Protein AF-A0A2V9SDZ5-F1 (afdb_monomer)

Structure (mmCIF, N/CA/C/O backbone):
data_AF-A0A2V9SDZ5-F1
#
_entry.id   AF-A0A2V9SDZ5-F1
#
loop_
_atom_site.group_PDB
_atom_site.id
_atom_site.type_symbol
_atom_site.label_atom_id
_atom_site.label_alt_id
_atom_site.label_comp_id
_atom_site.label_asym_id
_atom_site.label_entity_id
_atom_site.label_seq_id
_atom_site.pdbx_PDB_ins_code
_atom_site.Cartn_x
_atom_site.Cartn_y
_atom_site.Cartn_z
_atom_site.occupancy
_atom_site.B_iso_or_equiv
_atom_site.auth_seq_id
_atom_site.auth_comp_id
_atom_site.auth_asym_id
_atom_site.auth_atom_id
_atom_site.pdbx_PDB_model_num
ATOM 1 N N . MET A 1 1 ? 2.055 -62.512 9.917 1.00 47.19 1 MET A N 1
ATOM 2 C CA . MET A 1 1 ? 2.728 -61.436 9.160 1.00 47.19 1 MET A CA 1
ATOM 3 C C . MET A 1 1 ? 1.670 -60.434 8.717 1.00 47.19 1 MET A C 1
ATOM 5 O O . MET A 1 1 ? 0.648 -60.894 8.229 1.00 47.19 1 MET A O 1
ATOM 9 N N . THR A 1 2 ? 1.945 -59.138 8.968 1.00 49.53 2 THR A N 1
ATOM 10 C CA . THR A 1 2 ? 1.244 -57.878 8.571 1.00 49.53 2 THR A CA 1
ATOM 11 C C . THR A 1 2 ? -0.211 -57.699 9.066 1.00 49.53 2 THR A C 1
ATOM 13 O O . THR A 1 2 ? -1.074 -58.442 8.623 1.00 49.53 2 THR A O 1
ATOM 16 N N . LEU A 1 3 ? -0.558 -56.879 10.087 1.00 57.59 3 LEU A N 1
ATOM 17 C CA . LEU A 1 3 ? -0.403 -55.411 10.340 1.00 57.59 3 LEU A CA 1
ATOM 18 C C . LEU A 1 3 ? -1.272 -54.589 9.351 1.00 57.59 3 LEU A C 1
ATOM 20 O O . LEU A 1 3 ? -1.177 -54.845 8.161 1.00 57.59 3 LEU A O 1
ATOM 24 N N . VAL A 1 4 ? -2.177 -53.663 9.718 1.00 57.22 4 VAL A N 1
ATOM 25 C CA . VAL A 1 4 ? -2.010 -52.363 10.422 1.00 57.22 4 VAL A CA 1
ATOM 26 C C . VAL A 1 4 ? -3.410 -51.863 10.869 1.00 57.22 4 VAL A C 1
ATOM 28 O O . VAL A 1 4 ? -4.322 -51.799 10.054 1.00 57.22 4 VAL A O 1
ATOM 31 N N . VAL A 1 5 ? -3.686 -51.783 12.178 1.00 53.97 5 VAL A N 1
ATOM 32 C CA . VAL A 1 5 ? -3.823 -50.582 13.050 1.00 53.97 5 VAL A CA 1
ATOM 33 C C . VAL A 1 5 ? -4.893 -49.555 12.636 1.00 53.97 5 VAL A C 1
ATOM 35 O O . VAL A 1 5 ? -4.726 -48.773 11.707 1.00 53.97 5 VAL A O 1
ATOM 38 N N . ALA A 1 6 ? -5.965 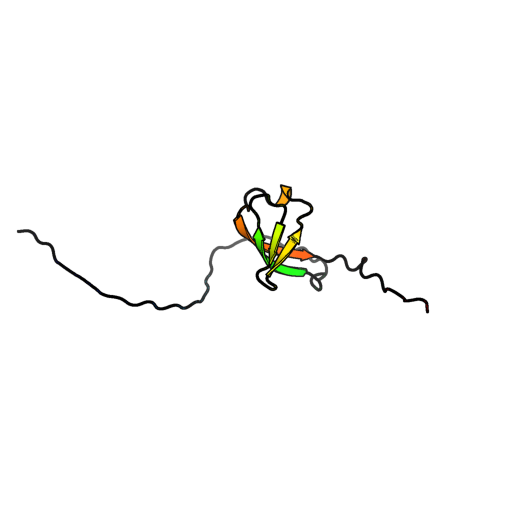-49.538 13.433 1.00 64.12 6 ALA A N 1
ATOM 39 C CA . ALA A 1 6 ? -6.980 -48.497 13.529 1.00 64.12 6 ALA A CA 1
ATOM 40 C C . ALA A 1 6 ? -6.498 -47.333 14.407 1.00 64.12 6 ALA A C 1
ATOM 42 O O . ALA A 1 6 ? -5.819 -47.589 15.400 1.00 64.12 6 ALA A O 1
ATOM 43 N N . LEU A 1 7 ? -6.941 -46.099 14.131 1.00 52.75 7 LEU A N 1
ATOM 44 C CA . LEU A 1 7 ? -7.087 -45.085 15.180 1.00 52.75 7 LEU A CA 1
ATOM 45 C C . LEU A 1 7 ? -8.021 -43.941 14.753 1.00 52.75 7 LEU A C 1
ATOM 47 O O . LEU A 1 7 ? -7.666 -43.104 13.929 1.00 52.75 7 LEU A O 1
ATOM 51 N N . ALA A 1 8 ? -9.217 -43.906 15.340 1.00 61.97 8 ALA A N 1
ATOM 52 C CA . ALA A 1 8 ? -10.080 -42.731 15.350 1.00 61.97 8 ALA A CA 1
ATOM 53 C C . ALA A 1 8 ? -9.658 -41.822 16.516 1.00 61.97 8 ALA A C 1
ATOM 55 O O . ALA A 1 8 ? -9.573 -42.295 17.648 1.00 61.97 8 ALA A O 1
ATOM 56 N N . LEU A 1 9 ? -9.416 -40.534 16.258 1.00 55.59 9 LEU A N 1
ATOM 57 C CA . LEU A 1 9 ? -9.163 -39.524 17.293 1.00 55.59 9 LEU A CA 1
ATOM 58 C C . LEU A 1 9 ? -9.989 -38.267 17.002 1.00 55.59 9 LEU A C 1
ATOM 60 O O . LEU A 1 9 ? -9.922 -37.689 15.920 1.00 55.59 9 LEU A O 1
ATOM 64 N N . ALA A 1 10 ? -10.809 -37.903 17.985 1.00 58.09 10 ALA A N 1
ATOM 65 C CA . ALA A 1 10 ? -11.790 -36.831 17.952 1.00 58.09 10 ALA A CA 1
ATOM 66 C C . ALA A 1 10 ? -11.189 -35.438 18.234 1.00 58.09 10 ALA A C 1
ATOM 68 O O . ALA A 1 10 ? -10.218 -35.313 18.970 1.00 58.09 10 ALA A O 1
ATOM 69 N N . LEU A 1 11 ? -11.852 -34.428 17.651 1.00 58.47 11 LEU A N 1
ATOM 70 C CA . LEU A 1 11 ? -12.104 -33.039 18.087 1.00 58.47 11 LEU A CA 1
ATOM 71 C C . LEU A 1 11 ? -11.126 -32.365 19.071 1.00 58.47 11 LEU A C 1
ATOM 73 O O . LEU A 1 11 ? -11.010 -32.794 20.215 1.00 58.47 11 LEU A O 1
ATOM 77 N N . SER A 1 12 ? -10.627 -31.176 18.700 1.00 51.69 12 SER A N 1
ATOM 78 C CA . SER A 1 12 ? -10.755 -29.923 19.482 1.00 51.69 12 SER A CA 1
ATOM 79 C C . SER A 1 12 ? -10.119 -28.739 18.742 1.00 51.69 12 SER A C 1
ATOM 81 O O . SER A 1 12 ? -8.958 -28.780 18.349 1.00 51.69 12 SER A O 1
ATOM 83 N N . THR A 1 13 ? -10.888 -27.666 18.570 1.00 59.97 13 THR A N 1
ATOM 84 C CA . THR A 1 13 ? -10.417 -26.329 18.188 1.00 59.97 13 THR A CA 1
ATOM 85 C C . THR A 1 13 ? -9.652 -25.693 19.346 1.00 59.97 13 THR A C 1
ATOM 87 O O . THR A 1 13 ? -10.231 -25.574 20.422 1.00 59.97 13 THR A O 1
ATOM 90 N N . VAL A 1 14 ? -8.433 -25.194 19.129 1.00 56.59 14 VAL A N 1
ATOM 91 C CA . VAL A 1 14 ? -7.830 -24.151 19.979 1.00 56.59 14 VAL A CA 1
ATOM 92 C C . VAL A 1 14 ? -6.890 -23.257 19.169 1.00 56.59 14 VAL A C 1
ATOM 94 O O . VAL A 1 14 ? -6.139 -23.717 18.314 1.00 56.59 14 VAL A O 1
ATOM 97 N N . ALA A 1 15 ? -7.013 -21.959 19.441 1.00 51.62 15 ALA A N 1
ATOM 98 C CA . ALA A 1 15 ? -6.252 -20.840 18.896 1.00 51.62 15 ALA A CA 1
ATOM 99 C C . ALA A 1 15 ? -4.920 -20.612 19.653 1.00 51.62 15 ALA A C 1
ATOM 101 O O . ALA A 1 15 ? -4.646 -21.337 20.605 1.00 51.62 15 ALA A O 1
ATOM 102 N N . LEU A 1 16 ? -4.212 -19.521 19.288 1.00 47.94 16 LEU A N 1
ATOM 103 C CA . LEU A 1 16 ? -3.036 -18.847 19.910 1.00 47.94 16 LEU A CA 1
ATOM 104 C C . LEU A 1 16 ? -1.722 -19.116 19.134 1.00 47.94 16 LEU A C 1
ATOM 106 O O . LEU A 1 16 ? -1.315 -20.261 19.013 1.00 47.94 16 LEU A O 1
ATOM 110 N N . ALA A 1 17 ? -1.134 -18.172 18.383 1.00 50.69 17 ALA A N 1
ATOM 111 C CA . ALA A 1 17 ? -0.505 -16.874 18.707 1.00 50.69 17 ALA A CA 1
ATOM 112 C C . ALA A 1 17 ? 0.972 -16.995 19.159 1.00 50.69 17 ALA A C 1
ATOM 114 O O . ALA A 1 17 ? 1.242 -17.733 20.097 1.00 50.69 17 ALA A O 1
ATOM 115 N N . GLN A 1 18 ? 1.843 -16.148 18.566 1.00 39.50 18 GLN A N 1
ATOM 116 C CA . GLN A 1 18 ? 3.225 -15.795 18.991 1.00 39.50 18 GLN A CA 1
ATOM 117 C C . GLN A 1 18 ? 4.277 -16.900 18.715 1.00 39.50 18 GLN A C 1
ATOM 119 O O . GLN A 1 18 ? 3.944 -18.073 18.729 1.00 39.50 18 GLN A O 1
ATOM 124 N N . ASP A 1 19 ? 5.560 -16.684 18.428 1.00 36.06 19 ASP A N 1
ATOM 125 C CA . ASP A 1 19 ? 6.459 -15.530 18.340 1.00 36.06 19 ASP A CA 1
ATOM 126 C C . ASP A 1 19 ? 7.761 -16.015 17.633 1.00 36.06 19 ASP A C 1
ATOM 128 O O . ASP A 1 19 ? 7.988 -17.220 17.573 1.00 36.06 19 ASP A O 1
ATOM 132 N N . THR A 1 20 ? 8.578 -15.088 17.110 1.00 42.47 20 THR A N 1
ATOM 133 C CA . THR A 1 20 ? 10.062 -15.121 16.915 1.00 42.47 20 THR A CA 1
ATOM 134 C C . THR A 1 20 ? 10.814 -16.460 16.656 1.00 42.47 20 THR A C 1
ATOM 136 O O . THR A 1 20 ? 10.716 -17.429 17.395 1.00 42.47 20 THR A O 1
ATOM 139 N N . SER A 1 21 ? 11.737 -16.568 15.680 1.00 40.34 21 SER A N 1
ATOM 140 C CA . SER A 1 21 ? 13.162 -16.187 15.858 1.00 40.34 21 SER A CA 1
ATOM 141 C C . SER A 1 21 ? 14.024 -16.393 14.587 1.00 40.34 21 SER A C 1
ATOM 143 O O . SER A 1 21 ? 13.964 -17.445 13.966 1.00 40.34 21 SER A O 1
ATOM 145 N N . GLN A 1 22 ? 14.849 -15.380 14.274 1.00 43.81 22 GLN A N 1
ATOM 146 C CA . GLN A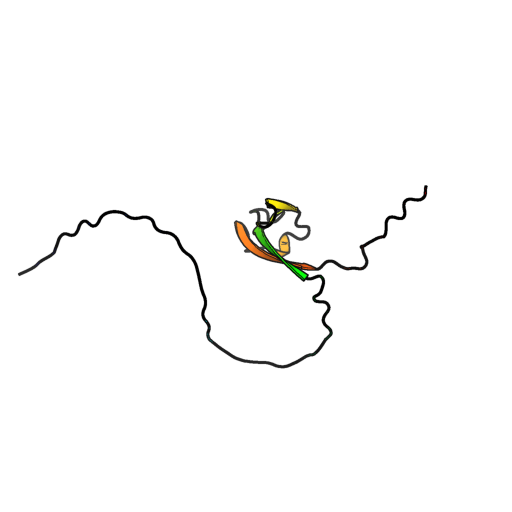 1 22 ? 16.245 -15.376 13.767 1.00 43.81 22 GLN A CA 1
ATOM 147 C C . GLN A 1 22 ? 16.815 -16.551 12.933 1.00 43.81 22 GLN A C 1
ATOM 149 O O . GLN A 1 22 ? 16.827 -17.686 13.392 1.00 43.81 22 GLN A O 1
ATOM 154 N N . GLN A 1 23 ? 17.521 -16.232 11.826 1.00 37.25 23 GLN A N 1
ATOM 155 C CA . GLN A 1 23 ? 19.010 -16.203 11.770 1.00 37.25 23 GLN A CA 1
ATOM 156 C C . GLN A 1 23 ? 19.579 -16.109 10.325 1.00 37.25 23 GLN A C 1
ATOM 158 O O . GLN A 1 23 ? 19.159 -16.858 9.450 1.00 37.25 23 GLN A O 1
ATOM 163 N N . GLY A 1 24 ? 20.600 -15.253 10.110 1.00 33.91 24 GLY A N 1
ATOM 164 C CA . GLY A 1 24 ? 21.546 -15.319 8.969 1.00 33.91 24 GLY A CA 1
ATOM 165 C C . GLY A 1 24 ? 21.717 -14.012 8.168 1.00 33.91 24 GLY A C 1
ATOM 166 O O . GLY A 1 24 ? 21.087 -13.858 7.134 1.00 33.91 24 GLY A O 1
ATOM 167 N N . SER A 1 25 ? 22.380 -12.966 8.676 1.00 40.34 25 SER A N 1
ATOM 168 C CA . SER A 1 25 ? 23.838 -12.692 8.612 1.00 40.34 25 SER A CA 1
ATOM 169 C C . SER A 1 25 ? 24.342 -11.976 7.336 1.00 40.34 25 SER A C 1
ATOM 171 O O . SER A 1 25 ? 24.397 -12.563 6.264 1.00 40.34 25 SER A O 1
ATOM 173 N N . ASN A 1 26 ? 24.869 -10.761 7.571 1.00 39.22 26 ASN A N 1
ATOM 174 C CA . ASN A 1 26 ? 26.053 -10.109 6.971 1.00 39.22 26 ASN A CA 1
ATOM 175 C C . ASN A 1 26 ? 25.918 -8.960 5.944 1.00 39.22 26 ASN A C 1
ATOM 177 O O . ASN A 1 26 ? 25.509 -9.150 4.808 1.00 39.22 26 ASN A O 1
ATOM 181 N N . GLN A 1 27 ? 26.519 -7.831 6.377 1.00 37.12 27 GLN A N 1
ATOM 182 C CA . GLN A 1 27 ? 27.183 -6.743 5.630 1.00 37.12 27 GLN A CA 1
ATOM 183 C C . GLN A 1 27 ? 26.279 -5.817 4.788 1.00 37.12 27 GLN A C 1
ATOM 185 O O . GLN A 1 27 ? 25.434 -6.268 4.044 1.00 37.12 27 GLN A O 1
ATOM 190 N N . ASN A 1 28 ? 26.415 -4.488 4.798 1.00 36.50 28 ASN A N 1
ATOM 191 C CA . ASN A 1 28 ? 27.599 -3.676 5.043 1.00 36.50 28 ASN A CA 1
ATOM 192 C C . ASN A 1 28 ? 27.204 -2.214 5.357 1.00 36.50 28 ASN A C 1
ATOM 194 O O . ASN A 1 28 ? 26.285 -1.676 4.755 1.00 36.50 28 ASN A O 1
ATOM 198 N N . GLN A 1 29 ? 27.967 -1.611 6.271 1.00 41.53 29 GLN A N 1
ATOM 199 C CA . GLN A 1 29 ? 28.380 -0.202 6.342 1.00 41.53 29 GLN A CA 1
ATOM 200 C C . GLN A 1 29 ? 27.364 0.943 6.158 1.00 41.53 29 GLN A C 1
ATOM 202 O O . GLN A 1 29 ? 26.997 1.338 5.061 1.00 41.53 29 GLN A O 1
ATOM 207 N N . ASN A 1 30 ? 27.108 1.601 7.295 1.00 48.72 30 ASN A N 1
ATOM 208 C CA . ASN A 1 30 ? 27.362 3.028 7.528 1.00 48.72 30 ASN A CA 1
ATOM 209 C C . ASN A 1 30 ? 27.118 3.993 6.357 1.00 48.72 30 ASN A C 1
ATOM 211 O O . ASN A 1 30 ? 28.024 4.264 5.573 1.00 48.72 30 ASN A O 1
ATOM 215 N N . GLN A 1 31 ? 25.999 4.715 6.425 1.00 41.28 31 GLN A N 1
ATOM 216 C CA . GLN A 1 31 ? 26.017 6.152 6.165 1.00 41.28 31 GLN A CA 1
ATOM 217 C C . GLN A 1 31 ? 24.932 6.864 6.982 1.00 41.28 31 GLN A C 1
ATOM 219 O O . GLN A 1 31 ? 23.732 6.678 6.819 1.00 41.28 31 GLN A O 1
ATOM 224 N N . LYS A 1 32 ? 25.416 7.668 7.926 1.00 58.16 32 LYS A N 1
ATOM 225 C CA . LYS A 1 32 ? 24.682 8.583 8.795 1.00 58.16 32 LYS A CA 1
ATOM 226 C C . LYS A 1 32 ? 23.957 9.633 7.950 1.00 58.16 32 LYS A C 1
ATOM 228 O O . LYS A 1 32 ? 24.625 10.468 7.346 1.00 58.16 32 LYS A O 1
ATOM 233 N N . THR A 1 33 ? 22.627 9.690 7.978 1.00 42.97 33 THR A N 1
ATOM 234 C CA . THR A 1 33 ? 21.905 10.938 7.668 1.00 42.97 33 THR A CA 1
ATOM 235 C C . THR A 1 33 ? 20.574 10.996 8.416 1.00 42.97 33 THR A C 1
ATOM 237 O O . THR A 1 33 ? 19.589 10.393 8.023 1.00 42.97 33 THR A O 1
ATOM 240 N N . GLN A 1 34 ? 20.616 11.717 9.535 1.00 43.62 34 GLN A N 1
ATOM 241 C CA . GLN A 1 34 ? 19.566 12.593 10.052 1.00 43.62 34 GLN A CA 1
ATOM 242 C C . GLN A 1 34 ? 18.126 12.047 10.047 1.00 43.62 34 GLN A C 1
ATOM 244 O O . GLN A 1 34 ? 17.400 12.100 9.061 1.00 43.62 34 GLN A O 1
ATOM 249 N N . ASP A 1 35 ? 17.734 11.595 11.233 1.00 47.53 35 ASP A N 1
ATOM 250 C CA . ASP A 1 35 ? 16.415 11.147 11.660 1.00 47.53 35 ASP A CA 1
ATOM 251 C C . ASP A 1 35 ? 15.272 12.092 11.212 1.00 47.53 35 ASP A C 1
ATOM 253 O O . ASP A 1 35 ? 14.901 13.042 11.900 1.00 47.53 35 ASP A O 1
ATOM 257 N N . ASN A 1 36 ? 14.718 11.829 10.025 1.00 49.56 36 ASN A N 1
ATOM 258 C CA . ASN A 1 36 ? 13.443 12.365 9.527 1.00 49.56 36 ASN A CA 1
ATOM 259 C C . ASN A 1 36 ? 12.279 11.392 9.824 1.00 49.56 36 ASN A C 1
ATOM 261 O O . ASN A 1 36 ? 11.197 11.497 9.250 1.00 49.56 36 ASN A O 1
ATOM 265 N N . THR A 1 37 ? 12.477 10.433 10.734 1.00 53.59 37 THR A N 1
ATOM 266 C CA . THR A 1 37 ? 11.565 9.298 10.966 1.00 53.59 37 THR A CA 1
ATOM 267 C C . THR A 1 37 ? 10.281 9.689 11.710 1.00 53.59 37 THR A C 1
ATOM 269 O O . THR A 1 37 ? 9.372 8.876 11.855 1.00 53.59 37 THR A O 1
ATOM 272 N N . LYS A 1 38 ? 10.138 10.946 12.159 1.00 57.06 38 LYS A N 1
ATOM 273 C CA . LYS A 1 38 ? 8.971 11.398 12.945 1.00 57.06 38 LYS A CA 1
ATOM 274 C C . LYS A 1 38 ? 7.624 11.323 12.219 1.00 57.06 38 LYS A C 1
ATOM 276 O O . LYS A 1 38 ? 6.604 11.484 12.880 1.00 57.06 38 LYS A O 1
ATOM 281 N N . ASN A 1 39 ? 7.590 11.089 10.906 1.00 63.09 39 ASN A N 1
ATOM 282 C CA . ASN A 1 39 ? 6.337 11.048 10.145 1.00 63.09 39 ASN A CA 1
ATOM 283 C C . ASN A 1 39 ? 6.186 9.809 9.252 1.00 63.09 39 ASN A C 1
ATOM 285 O O . ASN A 1 39 ? 5.469 9.840 8.251 1.00 63.09 39 ASN A O 1
ATOM 289 N N . GLN A 1 40 ? 6.897 8.734 9.596 1.00 73.62 40 GLN A N 1
ATOM 290 C CA . GLN A 1 40 ? 6.828 7.470 8.881 1.00 73.62 40 GLN A CA 1
ATOM 291 C C . GLN A 1 40 ? 5.912 6.506 9.642 1.00 73.62 40 GLN A C 1
ATOM 293 O O . GLN A 1 40 ? 6.294 5.963 10.676 1.00 73.62 40 GLN A O 1
ATOM 298 N N . GLN A 1 41 ? 4.691 6.298 9.146 1.00 85.44 41 GLN A N 1
ATOM 299 C CA . GLN A 1 41 ? 3.757 5.328 9.728 1.00 85.44 41 GLN A CA 1
ATOM 300 C C . GLN A 1 41 ? 3.664 4.100 8.823 1.00 85.44 41 GLN A C 1
ATOM 302 O O . GLN A 1 41 ? 3.383 4.233 7.635 1.00 85.44 41 GLN A O 1
ATOM 307 N N . SER A 1 42 ? 3.854 2.906 9.385 1.00 89.50 42 SER A N 1
ATOM 308 C CA . SER A 1 42 ? 3.532 1.655 8.692 1.00 89.50 42 SER A CA 1
ATOM 309 C C . SER A 1 42 ? 2.050 1.322 8.874 1.00 89.50 42 SER A C 1
ATOM 311 O O . SER A 1 42 ? 1.529 1.413 9.989 1.00 89.50 42 SER A O 1
ATOM 313 N N . VAL A 1 43 ? 1.363 0.961 7.792 1.00 93.06 43 VAL A N 1
ATOM 314 C CA . VAL A 1 43 ? -0.051 0.563 7.794 1.00 93.06 43 VAL A CA 1
ATOM 315 C C . VAL A 1 43 ? -0.204 -0.739 7.022 1.00 93.06 43 VAL A C 1
ATOM 317 O O . VAL A 1 43 ? 0.087 -0.790 5.828 1.00 93.06 43 VAL A O 1
ATOM 320 N N . SER A 1 44 ? -0.676 -1.781 7.704 1.00 96.56 44 SER A N 1
ATOM 321 C CA . SER A 1 44 ? -1.029 -3.059 7.083 1.00 96.56 44 SER A CA 1
ATOM 322 C C . SER A 1 44 ? -2.398 -2.995 6.414 1.00 96.56 44 SER A C 1
ATOM 324 O O . SER A 1 44 ? -3.286 -2.264 6.867 1.00 96.56 44 SER A O 1
ATOM 326 N N . GLY A 1 45 ? -2.561 -3.734 5.322 1.00 97.19 45 GLY A N 1
ATOM 327 C CA . GL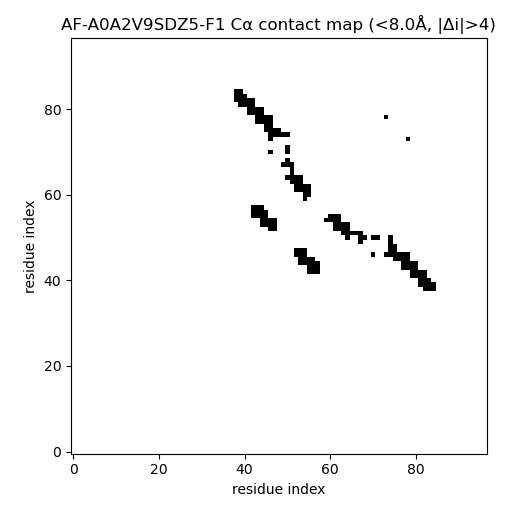Y A 1 45 ? -3.822 -3.802 4.603 1.00 97.19 45 GLY A CA 1
ATOM 328 C C . GLY A 1 45 ? -3.778 -4.654 3.342 1.00 97.19 45 GLY A C 1
ATOM 329 O O . GLY A 1 45 ? -2.726 -5.151 2.931 1.00 97.19 45 GLY A O 1
ATOM 330 N N . LYS A 1 46 ? -4.939 -4.788 2.701 1.00 98.00 46 LYS A N 1
ATOM 331 C CA . LYS A 1 46 ? -5.114 -5.572 1.474 1.00 98.00 46 LYS A CA 1
ATOM 332 C C . LYS A 1 46 ? -5.092 -4.689 0.235 1.00 98.00 46 LYS A C 1
ATOM 334 O O . LYS A 1 46 ? -5.807 -3.684 0.160 1.00 98.00 46 LYS A O 1
ATOM 339 N N . VAL A 1 47 ? -4.334 -5.109 -0.773 1.00 97.69 47 VAL A N 1
ATOM 340 C CA . VAL A 1 47 ? -4.372 -4.509 -2.112 1.00 97.69 47 VAL A CA 1
ATOM 341 C C . VAL A 1 47 ? -5.500 -5.148 -2.924 1.00 97.69 47 VAL A C 1
ATOM 343 O O . VAL A 1 47 ? -5.692 -6.364 -2.934 1.00 97.69 47 VAL A O 1
ATOM 346 N N . SER A 1 48 ? -6.288 -4.313 -3.593 1.00 97.44 48 SER A N 1
ATOM 347 C CA . SER A 1 48 ? -7.334 -4.761 -4.523 1.00 97.44 48 SER A CA 1
ATOM 348 C C . SER A 1 48 ? -6.751 -5.405 -5.785 1.00 97.44 48 SER A C 1
ATOM 350 O O . SER A 1 48 ? -5.652 -5.063 -6.213 1.00 97.44 48 SER A O 1
ATOM 352 N N . HIS A 1 49 ? -7.517 -6.295 -6.417 1.00 97.75 49 HIS A N 1
ATOM 353 C CA . HIS A 1 49 ? -7.118 -6.974 -7.652 1.00 97.75 49 HIS A CA 1
ATOM 354 C C . HIS A 1 49 ? -6.708 -6.014 -8.786 1.00 97.75 49 HIS A C 1
ATOM 356 O O . HIS A 1 49 ? -5.751 -6.260 -9.511 1.00 97.75 49 HIS A O 1
ATOM 362 N N . ASP A 1 50 ? -7.404 -4.880 -8.933 1.00 96.62 50 ASP A N 1
ATOM 363 C CA . ASP A 1 50 ? -7.093 -3.875 -9.959 1.00 96.62 50 ASP A CA 1
ATOM 364 C C . ASP A 1 50 ? -5.965 -2.905 -9.555 1.00 96.62 50 ASP A C 1
ATOM 366 O O . ASP A 1 50 ? -5.569 -2.048 -10.354 1.00 96.62 50 ASP A O 1
ATOM 370 N N . ARG A 1 51 ? -5.438 -3.055 -8.330 1.00 97.12 51 ARG A N 1
ATOM 371 C CA . ARG A 1 51 ? -4.395 -2.239 -7.686 1.00 97.12 51 ARG A CA 1
ATOM 372 C C . ARG A 1 51 ? -4.752 -0.773 -7.480 1.00 97.12 51 ARG A C 1
ATOM 374 O O . ARG A 1 51 ? -3.882 0.018 -7.114 1.00 97.12 51 ARG A O 1
ATOM 381 N N . LYS A 1 52 ? -6.003 -0.376 -7.707 1.00 97.62 52 LYS A N 1
ATOM 382 C CA . LYS A 1 52 ? -6.428 1.029 -7.590 1.00 97.62 52 LYS A CA 1
ATOM 383 C C . LYS A 1 52 ? -6.813 1.402 -6.168 1.00 97.62 52 LYS A C 1
ATOM 385 O O . LYS A 1 52 ? -6.970 2.587 -5.873 1.00 97.62 52 LYS A O 1
ATOM 390 N N . SER A 1 53 ? -6.942 0.408 -5.297 1.00 97.12 53 SER A N 1
ATOM 391 C CA . SER A 1 53 ? -7.384 0.578 -3.919 1.00 97.12 53 SER A CA 1
ATOM 392 C C . SER A 1 53 ? -6.555 -0.246 -2.932 1.00 97.12 53 SER A C 1
ATOM 394 O O . SER A 1 53 ? -6.174 -1.383 -3.230 1.00 97.12 53 SER A O 1
ATOM 396 N N . PHE A 1 54 ? -6.338 0.311 -1.742 1.00 96.88 54 PHE A N 1
ATOM 397 C CA . PHE A 1 54 ? -5.731 -0.343 -0.582 1.00 96.88 54 PHE A CA 1
ATOM 398 C C . PHE A 1 54 ? -6.666 -0.202 0.620 1.00 96.88 54 PHE A C 1
ATOM 400 O O . PHE A 1 54 ? -7.075 0.914 0.937 1.00 96.88 54 PHE A O 1
ATOM 407 N N . THR A 1 55 ? -7.006 -1.301 1.288 1.00 97.38 5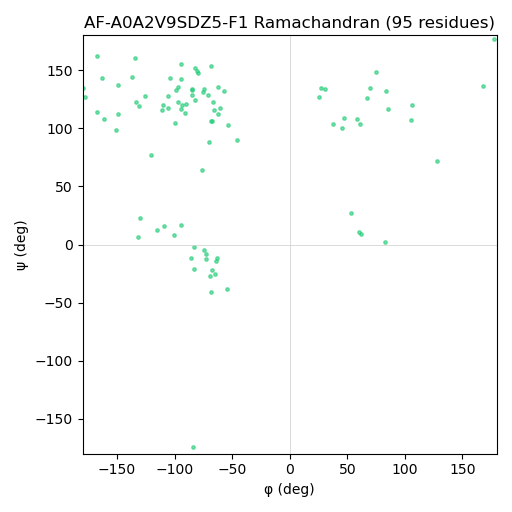5 THR A N 1
ATOM 408 C CA . THR A 1 55 ? -7.865 -1.278 2.483 1.00 97.38 55 THR A CA 1
ATOM 409 C C . THR A 1 55 ? -7.025 -1.512 3.723 1.00 97.38 55 THR A C 1
ATOM 411 O O . THR A 1 55 ? -6.419 -2.567 3.852 1.00 97.38 55 THR A O 1
ATOM 414 N N . SER A 1 56 ? -6.989 -0.517 4.605 1.00 96.06 56 SER A N 1
ATOM 415 C CA . SER A 1 56 ? -6.221 -0.511 5.852 1.00 96.06 56 SER A CA 1
ATOM 416 C C . SER A 1 56 ? -6.883 -1.382 6.915 1.00 96.06 56 SER A C 1
ATOM 418 O O . SER A 1 56 ? -8.063 -1.200 7.210 1.00 96.06 56 SER A O 1
ATOM 420 N N . ASP A 1 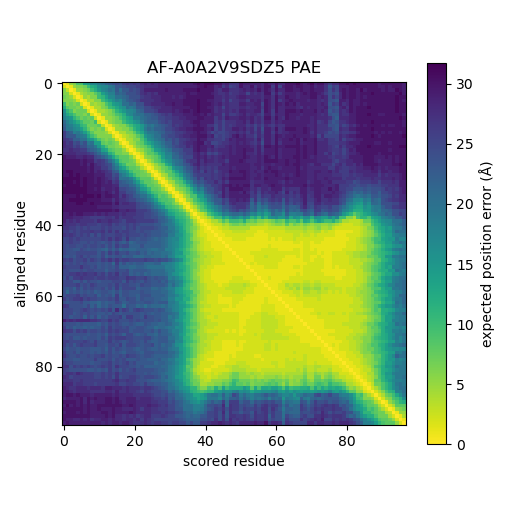57 ? -6.113 -2.255 7.561 1.00 96.25 57 ASP A N 1
ATOM 421 C CA . ASP A 1 57 ? -6.603 -3.064 8.686 1.00 96.25 57 ASP A CA 1
ATOM 422 C C . ASP A 1 57 ? -6.873 -2.202 9.930 1.00 96.25 57 ASP A C 1
ATOM 424 O O . ASP A 1 57 ? -7.695 -2.545 10.776 1.00 96.25 57 ASP A O 1
ATOM 428 N N . LYS A 1 58 ? -6.160 -1.074 10.060 1.00 92.94 58 LYS A N 1
ATOM 429 C CA . LYS A 1 58 ? -6.181 -0.224 11.260 1.00 92.94 58 LYS A CA 1
ATOM 430 C C . LYS A 1 58 ? -7.520 0.476 11.453 1.00 92.94 58 LYS A C 1
ATOM 432 O O . LYS A 1 58 ? -7.970 0.645 12.582 1.00 92.94 58 LYS A O 1
ATOM 437 N N . ASP A 1 59 ? -8.112 0.954 10.367 1.00 93.62 59 ASP A N 1
ATOM 438 C CA . ASP A 1 59 ? -9.334 1.759 10.402 1.00 93.62 59 ASP A CA 1
ATOM 439 C C . ASP A 1 59 ? -10.405 1.292 9.414 1.00 93.62 59 ASP A C 1
ATOM 441 O O . ASP A 1 59 ? -11.438 1.949 9.282 1.00 93.62 59 ASP A O 1
ATOM 445 N N . ASN A 1 60 ? -10.171 0.157 8.746 1.00 94.50 60 ASN A N 1
ATOM 446 C CA . ASN A 1 60 ? -11.058 -0.438 7.750 1.00 94.50 60 ASN A CA 1
ATOM 447 C C . ASN A 1 60 ? -11.457 0.544 6.635 1.00 94.50 60 ASN A C 1
ATOM 449 O O . ASN A 1 60 ? -12.541 0.451 6.056 1.00 94.50 60 ASN A O 1
ATOM 453 N N . LYS A 1 61 ? -10.597 1.531 6.354 1.00 95.69 61 LYS A N 1
ATOM 454 C CA . LYS A 1 61 ? -10.808 2.490 5.273 1.00 95.69 61 LYS A CA 1
ATOM 455 C C . LYS A 1 61 ? -10.093 2.040 4.018 1.00 95.69 61 LYS A C 1
ATOM 457 O O . LYS A 1 61 ? -8.963 1.552 4.057 1.00 95.69 61 LYS A O 1
ATOM 462 N N . THR A 1 62 ? -10.745 2.288 2.891 1.00 96.00 62 THR A N 1
ATOM 463 C CA . THR A 1 62 ? -10.173 2.077 1.569 1.00 96.00 62 THR A CA 1
ATOM 464 C C . THR A 1 62 ? -9.621 3.388 1.026 1.00 96.00 62 THR A C 1
ATOM 466 O O . THR A 1 62 ? -10.334 4.382 0.892 1.00 96.00 62 THR A O 1
ATOM 469 N N . TYR A 1 63 ? -8.337 3.377 0.698 1.00 94.88 63 TYR A N 1
ATOM 470 C CA . TYR A 1 63 ? -7.604 4.489 0.116 1.00 94.88 63 TYR A CA 1
ATOM 471 C C . TYR A 1 63 ? -7.384 4.253 -1.374 1.00 94.88 63 TYR A C 1
ATOM 473 O O . TYR A 1 63 ? -7.119 3.130 -1.806 1.00 94.88 63 TYR A O 1
ATOM 481 N N . LYS A 1 64 ? -7.446 5.331 -2.158 1.00 96.62 64 LYS A N 1
ATOM 482 C CA . LYS A 1 64 ? -7.096 5.305 -3.578 1.00 96.62 64 LYS A CA 1
ATOM 483 C C . LYS A 1 64 ? -5.580 5.232 -3.746 1.00 96.62 64 LYS A C 1
ATOM 485 O O . LYS A 1 64 ? -4.841 6.015 -3.151 1.00 96.62 64 LYS A O 1
ATOM 490 N N . VAL A 1 65 ? -5.135 4.346 -4.623 1.00 94.81 65 VAL A N 1
ATOM 491 C CA . VAL A 1 65 ? -3.742 4.233 -5.051 1.00 94.81 65 VAL A CA 1
ATOM 492 C C . VAL A 1 65 ? -3.560 5.044 -6.331 1.00 94.81 65 VAL A C 1
ATOM 494 O O . VAL A 1 65 ? -4.161 4.752 -7.363 1.00 94.81 65 VAL A O 1
ATOM 497 N N . ASN A 1 66 ? -2.723 6.079 -6.270 1.00 94.81 66 ASN A N 1
ATOM 498 C CA . ASN A 1 66 ? -2.474 6.955 -7.420 1.00 94.81 66 ASN A CA 1
ATOM 499 C C . ASN A 1 66 ? -1.427 6.394 -8.394 1.00 94.81 66 ASN A C 1
ATOM 501 O O . ASN A 1 66 ? -1.418 6.789 -9.555 1.00 94.81 66 ASN A O 1
ATOM 505 N N . ASN A 1 67 ? -0.577 5.471 -7.937 1.00 94.88 67 ASN A N 1
ATOM 506 C CA . ASN A 1 67 ? 0.386 4.755 -8.770 1.00 94.88 67 ASN A CA 1
ATOM 5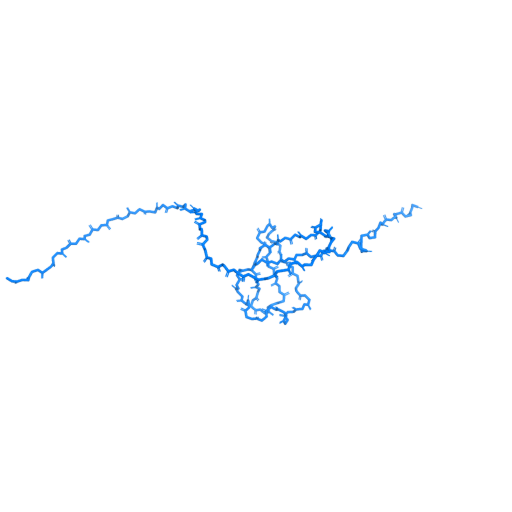07 C C . ASN A 1 67 ? 0.131 3.235 -8.693 1.00 94.88 67 ASN A C 1
ATOM 509 O O . ASN A 1 67 ? 0.821 2.538 -7.956 1.00 94.88 67 ASN A O 1
ATOM 513 N N . PRO A 1 68 ? -0.885 2.699 -9.389 1.00 96.31 68 PRO A N 1
ATOM 514 C CA . PRO A 1 68 ? -1.221 1.275 -9.308 1.00 96.31 68 PRO A CA 1
ATOM 515 C C . PRO A 1 68 ? -0.110 0.369 -9.862 1.00 96.31 68 PRO A C 1
ATOM 517 O O . PRO A 1 68 ? 0.013 -0.779 -9.440 1.00 96.31 68 PRO A O 1
ATOM 520 N N . ASP A 1 69 ? 0.728 0.867 -10.777 1.00 96.88 69 ASP A N 1
ATOM 521 C CA . ASP A 1 69 ? 1.832 0.091 -11.346 1.00 96.88 69 ASP A CA 1
ATOM 522 C C . ASP A 1 69 ? 2.931 -0.226 -10.322 1.00 96.88 69 ASP A C 1
ATOM 524 O O . ASP A 1 69 ? 3.631 -1.219 -10.490 1.00 96.88 69 ASP A O 1
ATOM 528 N N . SER A 1 70 ? 3.063 0.524 -9.221 1.00 94.62 70 SER A N 1
ATOM 529 C CA . SER A 1 70 ? 4.008 0.149 -8.155 1.00 94.62 70 SER A CA 1
ATOM 530 C C . SER A 1 70 ? 3.554 -1.061 -7.333 1.00 94.62 70 SER A C 1
ATOM 532 O O . SER A 1 70 ? 4.319 -1.544 -6.506 1.00 94.62 70 SER A O 1
ATOM 534 N N . LEU A 1 71 ? 2.322 -1.541 -7.532 1.00 95.12 71 LEU A N 1
ATOM 535 C CA . LEU A 1 71 ? 1.739 -2.665 -6.795 1.00 95.12 71 LEU A CA 1
ATOM 536 C C . LEU A 1 71 ? 1.585 -3.936 -7.650 1.00 95.12 71 LEU A C 1
ATOM 538 O O . LEU A 1 71 ? 0.834 -4.833 -7.271 1.00 95.12 71 LEU A O 1
ATOM 542 N N . LYS A 1 72 ? 2.244 -4.041 -8.817 1.00 96.19 72 LYS A N 1
ATOM 543 C CA . LYS A 1 72 ? 2.206 -5.293 -9.601 1.00 96.19 72 LYS A CA 1
ATOM 544 C C . LYS A 1 72 ? 2.818 -6.442 -8.807 1.00 96.19 72 LYS A C 1
ATOM 546 O O . LYS A 1 72 ? 3.893 -6.282 -8.235 1.00 96.19 72 LYS A O 1
ATOM 551 N N . GLY A 1 73 ? 2.162 -7.596 -8.832 1.00 96.19 73 GLY A N 1
ATOM 552 C CA . GLY A 1 73 ? 2.586 -8.784 -8.095 1.00 96.19 73 GLY A CA 1
ATOM 553 C C . GLY A 1 73 ? 2.143 -8.802 -6.632 1.00 96.19 73 GLY A C 1
ATOM 554 O O . GLY A 1 73 ? 2.479 -9.754 -5.936 1.00 96.19 73 GLY A O 1
ATOM 555 N N . TYR A 1 74 ? 1.395 -7.790 -6.176 1.00 96.56 74 TYR A N 1
ATOM 556 C CA . TYR A 1 74 ? 0.810 -7.707 -4.832 1.00 96.56 74 TYR A CA 1
ATOM 557 C C . TYR A 1 74 ? -0.726 -7.721 -4.862 1.00 96.56 74 TYR A C 1
ATOM 559 O O . TYR A 1 74 ? -1.371 -7.411 -3.862 1.00 96.56 74 TYR A O 1
ATOM 567 N N . GLU A 1 75 ? -1.334 -8.051 -6.003 1.00 97.38 75 GLU A N 1
ATOM 568 C CA . GLU A 1 75 ? -2.783 -8.158 -6.159 1.00 97.38 75 GLU A CA 1
ATOM 569 C C . GLU A 1 75 ? -3.363 -9.166 -5.159 1.00 97.38 75 GLU A C 1
ATOM 571 O O . GLU A 1 75 ? -2.848 -10.272 -5.003 1.00 97.38 75 GLU A O 1
ATOM 576 N N . ASP A 1 76 ? -4.437 -8.772 -4.469 1.00 96.69 76 ASP A N 1
ATOM 577 C CA . ASP A 1 76 ? -5.135 -9.584 -3.466 1.00 96.69 76 ASP A CA 1
ATOM 578 C C . ASP A 1 76 ? -4.290 -10.031 -2.261 1.00 96.69 76 ASP A C 1
ATOM 580 O O . ASP A 1 76 ? -4.764 -10.818 -1.439 1.00 96.69 76 ASP A O 1
ATOM 584 N N . GLN A 1 77 ? -3.087 -9.477 -2.098 1.00 97.25 77 GLN A N 1
ATOM 585 C CA . GLN A 1 77 ? -2.189 -9.797 -0.994 1.00 97.25 77 GLN A CA 1
ATOM 586 C C . GLN A 1 77 ? -2.334 -8.836 0.182 1.00 97.25 77 GLN A C 1
ATOM 588 O O . GLN A 1 77 ? -2.724 -7.670 0.041 1.00 97.25 77 GLN A O 1
ATOM 593 N N . GLN A 1 78 ? -1.956 -9.353 1.350 1.00 96.75 78 GLN A N 1
ATOM 594 C CA . GLN A 1 78 ? -1.743 -8.565 2.552 1.00 96.75 78 GLN A CA 1
ATOM 595 C C . GLN A 1 78 ? -0.349 -7.941 2.504 1.00 96.75 78 GLN A C 1
ATOM 597 O O . GLN A 1 78 ? 0.647 -8.653 2.373 1.00 96.75 78 GLN A O 1
ATOM 602 N N . VAL A 1 79 ? -0.269 -6.619 2.632 1.00 95.38 79 VAL A N 1
ATOM 603 C CA . VAL A 1 79 ? 0.993 -5.869 2.591 1.00 95.38 79 VAL A CA 1
ATOM 604 C C . VAL A 1 79 ? 1.051 -4.842 3.717 1.00 95.38 79 VAL A C 1
ATOM 606 O O . VAL A 1 79 ? 0.023 -4.440 4.257 1.00 95.38 79 VAL A O 1
ATOM 609 N N . ALA A 1 80 ? 2.255 -4.379 4.047 1.00 94.25 80 ALA A N 1
ATOM 610 C CA . ALA A 1 80 ? 2.468 -3.224 4.911 1.00 94.25 80 ALA A CA 1
ATOM 611 C C . ALA A 1 80 ? 3.011 -2.059 4.076 1.00 94.25 80 ALA A C 1
ATOM 613 O O . ALA A 1 80 ? 4.067 -2.173 3.452 1.00 94.25 80 ALA A O 1
ATOM 614 N N . LEU A 1 81 ? 2.286 -0.942 4.054 1.00 89.94 81 LEU A N 1
ATOM 615 C CA . LEU A 1 81 ? 2.691 0.277 3.364 1.00 89.94 81 LEU A CA 1
ATOM 616 C C . LEU A 1 81 ? 3.335 1.253 4.339 1.00 89.94 81 LEU A C 1
ATOM 618 O O . LEU A 1 81 ? 2.813 1.519 5.419 1.00 89.94 81 LEU A O 1
ATOM 622 N N . ILE A 1 82 ? 4.445 1.843 3.914 1.00 89.25 82 ILE A N 1
ATOM 623 C CA . ILE A 1 82 ? 5.103 2.927 4.629 1.00 89.25 82 ILE A CA 1
ATOM 624 C C . ILE A 1 82 ? 4.546 4.250 4.108 1.00 89.25 82 ILE A C 1
ATOM 626 O O . ILE A 1 82 ? 4.793 4.634 2.965 1.00 89.25 82 ILE A O 1
ATOM 630 N N . ILE A 1 83 ? 3.821 4.966 4.959 1.00 83.50 83 ILE A N 1
ATOM 631 C CA . ILE A 1 83 ? 3.296 6.293 4.659 1.00 83.50 83 ILE A CA 1
ATOM 632 C C . ILE A 1 83 ? 4.332 7.325 5.085 1.00 83.50 83 ILE A C 1
ATOM 634 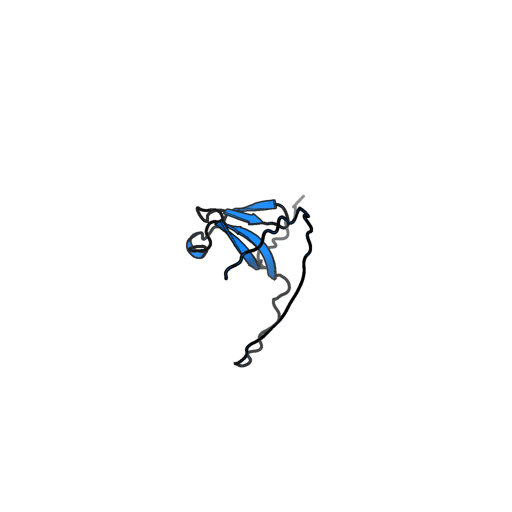O O . ILE A 1 83 ? 4.686 7.403 6.260 1.00 83.50 83 ILE A O 1
ATOM 638 N N . GLN A 1 84 ? 4.784 8.126 4.125 1.00 82.69 84 GLN A N 1
ATOM 639 C CA . GLN A 1 84 ? 5.597 9.313 4.365 1.00 82.69 84 GLN A CA 1
ATOM 640 C C . GLN A 1 84 ? 4.755 10.539 4.023 1.00 82.69 84 GLN A C 1
ATOM 642 O O . GLN A 1 84 ? 4.341 10.719 2.878 1.00 82.69 84 GLN A O 1
ATOM 647 N N . MET A 1 85 ? 4.471 11.372 5.020 1.00 77.06 85 MET A N 1
ATOM 648 C CA . MET A 1 85 ? 3.781 12.644 4.809 1.00 77.06 85 MET A CA 1
ATOM 649 C C . MET A 1 85 ? 4.823 13.753 4.638 1.00 77.06 85 MET A C 1
ATOM 651 O O . MET A 1 85 ? 5.598 13.996 5.564 1.00 77.06 85 MET A O 1
ATOM 655 N N . ASP A 1 86 ? 4.832 14.443 3.489 1.00 76.50 86 ASP A N 1
ATOM 656 C CA . ASP A 1 86 ? 5.662 15.645 3.314 1.00 76.50 86 ASP A CA 1
ATOM 657 C C . ASP A 1 86 ? 5.128 16.744 4.260 1.00 76.50 86 ASP A C 1
ATOM 659 O O . ASP A 1 86 ? 3.986 17.196 4.104 1.00 76.50 86 ASP A O 1
ATOM 663 N N . PRO A 1 87 ? 5.917 17.180 5.259 1.00 67.19 87 PRO A N 1
ATOM 664 C CA . PRO A 1 87 ? 5.479 18.170 6.237 1.00 67.19 87 PRO A CA 1
ATOM 665 C C . PRO A 1 87 ? 5.183 19.548 5.621 1.00 67.19 87 PRO A C 1
ATOM 667 O O . PRO A 1 87 ? 4.526 20.364 6.268 1.00 67.19 87 PRO A O 1
ATOM 670 N N . ARG A 1 88 ? 5.605 19.823 4.378 1.00 67.25 88 ARG A N 1
ATOM 671 C CA . ARG A 1 88 ? 5.403 21.123 3.709 1.00 67.25 88 ARG A CA 1
ATOM 672 C C . ARG A 1 88 ? 3.962 21.397 3.272 1.00 67.25 88 ARG A C 1
ATOM 674 O O . ARG A 1 88 ? 3.647 22.537 2.950 1.00 67.25 88 ARG A O 1
ATOM 681 N N . HIS A 1 89 ? 3.079 20.398 3.291 1.00 56.69 89 HIS A N 1
ATOM 682 C CA . HIS A 1 89 ? 1.675 20.549 2.881 1.00 56.69 89 HIS A CA 1
ATOM 683 C C . HIS A 1 89 ? 0.679 20.699 4.044 1.00 56.69 89 HIS A C 1
ATOM 685 O O . HIS A 1 89 ? -0.529 20.750 3.812 1.00 56.69 89 HIS A O 1
ATOM 691 N N . GLN A 1 90 ? 1.154 20.841 5.285 1.00 57.97 90 GLN A N 1
ATOM 692 C CA . GLN A 1 90 ? 0.318 21.180 6.445 1.00 57.97 90 GLN A CA 1
ATOM 693 C C . GLN A 1 90 ? -0.040 22.684 6.422 1.00 57.97 90 GLN A C 1
ATOM 695 O O . GLN A 1 90 ? 0.393 23.456 7.280 1.00 57.97 90 GLN A O 1
ATOM 700 N N . HIS A 1 91 ? -0.783 23.138 5.406 1.00 52.91 91 HIS A N 1
ATOM 701 C CA . HIS A 1 91 ? -1.233 24.530 5.318 1.00 52.91 91 HIS A CA 1
ATOM 702 C C . HIS A 1 91 ? -2.139 24.859 6.515 1.00 52.91 91 HIS A C 1
ATOM 704 O O . HIS A 1 91 ? -3.264 24.369 6.620 1.00 52.91 91 HIS A O 1
ATOM 710 N N . HIS A 1 92 ? -1.646 25.727 7.404 1.00 51.00 92 HIS A N 1
ATOM 711 C CA . HIS A 1 92 ? -2.449 26.435 8.397 1.00 51.00 92 HIS A CA 1
ATOM 712 C C . HIS A 1 92 ? -3.596 27.149 7.673 1.00 51.00 92 HIS A C 1
ATOM 714 O O . HIS A 1 92 ? -3.393 28.194 7.052 1.00 51.00 92 HIS A O 1
ATOM 720 N N . SER A 1 93 ? -4.803 26.593 7.741 1.00 56.00 93 SER A N 1
ATOM 721 C CA . SER A 1 93 ? -6.008 27.295 7.308 1.00 56.00 93 SER A CA 1
ATOM 722 C C . SER A 1 93 ? -6.290 28.418 8.308 1.00 56.00 93 SER A C 1
ATOM 724 O O . SER A 1 93 ? -6.999 28.217 9.290 1.00 56.00 93 SER A O 1
ATOM 726 N N . HIS A 1 94 ? -5.709 29.600 8.088 1.00 53.28 94 HIS A N 1
ATOM 727 C CA . HIS A 1 94 ? -6.186 30.822 8.731 1.00 53.28 94 HIS A CA 1
ATOM 728 C C . HIS A 1 94 ? -7.571 31.120 8.155 1.00 53.28 94 HIS A C 1
ATOM 730 O O . HIS A 1 94 ? -7.697 31.523 6.999 1.00 53.28 94 HIS A O 1
ATOM 736 N N . ARG A 1 95 ? -8.625 30.890 8.944 1.00 64.12 95 ARG A N 1
ATOM 737 C CA . ARG A 1 95 ? -9.940 31.455 8.635 1.00 64.12 95 ARG A CA 1
ATOM 738 C C . ARG A 1 95 ? -9.817 32.963 8.845 1.00 64.12 95 ARG A C 1
ATOM 740 O O . ARG A 1 95 ? -9.698 33.407 9.982 1.00 64.12 95 ARG A O 1
ATOM 747 N N . VAL A 1 96 ? -9.784 33.727 7.757 1.00 56.28 96 VAL A N 1
ATOM 74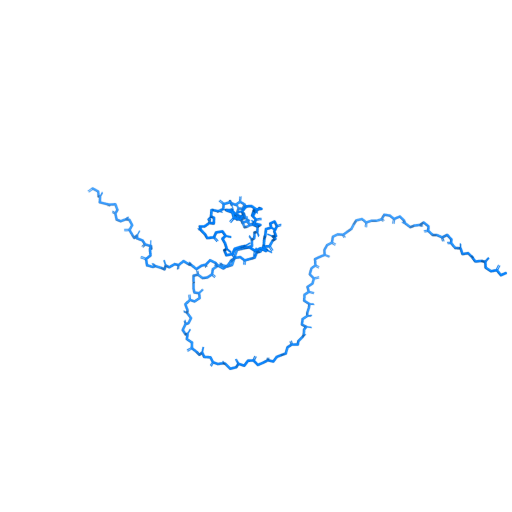8 C CA . VAL A 1 96 ? -10.078 35.160 7.824 1.00 56.28 96 VAL A CA 1
ATOM 749 C C . VAL A 1 96 ? -11.559 35.294 8.186 1.00 56.28 96 VAL A C 1
ATOM 751 O O . VAL A 1 96 ? -12.407 34.660 7.553 1.00 56.28 96 VAL A O 1
ATOM 754 N N . ALA A 1 97 ? -11.822 35.989 9.292 1.00 61.06 97 ALA A N 1
ATOM 755 C CA . ALA A 1 97 ? -13.156 36.345 9.766 1.00 61.06 97 ALA A CA 1
ATOM 756 C C . ALA A 1 97 ? -13.673 37.584 9.029 1.00 61.06 97 ALA A C 1
ATOM 758 O O . ALA A 1 97 ? -12.821 38.407 8.620 1.00 61.06 97 ALA A O 1
#

Mean predicted aligned error: 17.42 Å

Nearest PDB structures (foldseek):
  6yir-assembly1_A  TM=8.134E-01  e=3.394E-01  Bacillus subtilis subsp. subtilis str. 168
  4rgn-assembly1_A  TM=4.831E-01  e=6.662E+00  Staphylococcus aureus

Secondary structure (DSSP, 8-state):
------------------------------------GGGEEEEEEEEPTTSSEEEETTT-PEEEPS-GGGGTT-TT-EEEEEEE--GGG--------

Radius of gyration: 24.32 Å; Cα contacts (8 Å, |Δi|>4): 91; chains: 1; bounding box: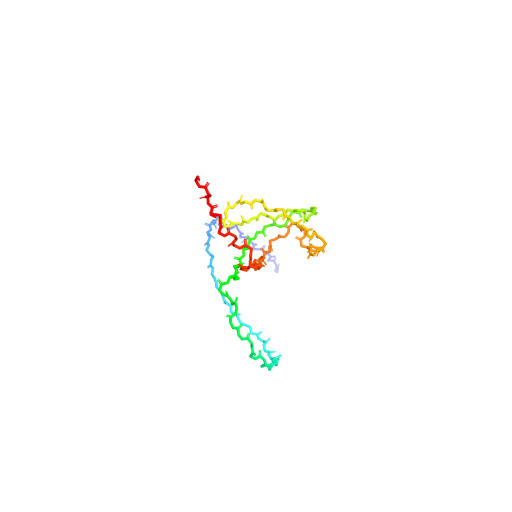 42×98×31 Å

pLDDT: mean 71.66, std 22.55, range [33.91, 98.0]

Solvent-accessible surface area (backbone atoms only — not comparable to full-atom values): 6920 Å² total; per-residue (Å²): 135,84,89,84,86,88,83,92,82,82,88,83,92,81,87,85,82,90,77,89,81,90,89,88,88,84,87,80,81,90,80,94,76,78,91,72,63,92,50,61,46,79,46,46,27,39,30,34,76,84,28,46,35,38,35,31,69,87,76,72,46,74,42,79,42,92,63,34,78,83,43,70,95,39,53,68,32,81,48,74,45,78,42,75,65,72,75,88,72,72,71,79,81,76,78,82,130

Sequence (97 aa):
MTLVVALALALSTVALAQDTSQQGSNQNQNQKTQDNTKNQQSVSGKVSHDRKSFTSDKDNKTYKVNNPDSLKGYEDQQVALIIQMDPRHQHHSHRVA

Foldseek 3Di:
DDDDDDDDDDDDDDDDDDDDDDDDDDDDDDDDDDPPPPAKDKFKFFAAQQQQWTQTPVPRDIDGDPCSVVCPPRHRHIDIDIDGDDPVPPDDPPPDD